Protein AF-A0AAV0VI83-F1 (afdb_monomer_lite)

Organism: NCBI:txid86335

pLDDT: mean 75.31, std 18.04, range [36.25, 95.94]

Sequence (160 aa):
MNVDNSSMAPAIVVTSLLSTATPDQHRAAIQHYMVRELAEANRRVSTPSRTSHYDVIKMETSTYSSDGPDRLPLNRWFREIDIAIASRLIDAPTAKVNFLLSRLVGKAKEWALGKLVVDESAFPKLEDIQRDLRLSFEPPQDESRLRADFHHARRFETDD

Radius of gyration: 34.58 Å; chains: 1; bounding box: 113×48×67 Å

Foldseek 3Di:
DDDDPDDDPPVNVVVVCVVPQDPVNVVVVVVVVVVVVVVVVVVCVVPPVPPPPPVVPVLPQAAADLDDPPHDDLVVSVVSLVVVCVVVVPDQFVSSVVSNLVRYDDPLNVVVVVQCVVPVCQRVGPVSSSVVCCVVRVDPPDVVVVVVVVVVVVVVVPPD

Secondary structure (DSSP, 8-state):
---------HHHHHHHHHHHS-HHHHHHHHHHHHHHHHHHHHHHHHS--S----------PPPB-SSSTT---HHHHHHHHHHHHHHTT--SHHHHHHHHHHTB-HHHHHHHHHHHHH-TTS-SSHHHHHHHHHHHHSPP--HHHHHHHHHHHHHTSS--

Structure (mmCIF, N/CA/C/O backbone):
data_AF-A0AAV0VI83-F1
#
_entry.id   AF-A0AAV0VI83-F1
#
loop_
_atom_site.group_PDB
_atom_site.id
_atom_site.type_symbol
_atom_site.label_atom_id
_atom_site.label_alt_id
_atom_site.label_comp_id
_atom_site.label_asym_id
_atom_site.label_entity_id
_atom_site.label_seq_id
_atom_site.pdbx_PDB_ins_code
_atom_site.Cartn_x
_atom_site.Cartn_y
_atom_site.Cartn_z
_atom_site.occupancy
_atom_site.B_iso_or_equiv
_atom_site.auth_seq_id
_atom_site.auth_comp_id
_atom_site.auth_asym_id
_atom_site.auth_atom_id
_atom_site.pdbx_PDB_model_num
ATOM 1 N N . MET A 1 1 ? -68.572 36.546 41.379 1.00 36.81 1 MET A N 1
ATOM 2 C CA . MET A 1 1 ? -67.391 37.140 42.035 1.00 36.81 1 MET A CA 1
ATOM 3 C C . MET A 1 1 ? -66.184 36.295 41.661 1.00 36.81 1 MET A C 1
ATOM 5 O O . MET A 1 1 ? -66.123 35.148 42.080 1.00 36.81 1 MET A O 1
ATOM 9 N N . ASN A 1 2 ? -65.301 36.831 40.816 1.00 36.25 2 ASN A N 1
ATOM 10 C CA . ASN A 1 2 ? -63.983 36.258 40.539 1.00 36.25 2 ASN A CA 1
ATOM 11 C C . ASN A 1 2 ? -63.105 36.426 41.779 1.00 36.25 2 ASN A C 1
ATOM 13 O O . ASN A 1 2 ? -63.052 37.528 42.324 1.00 36.25 2 ASN A O 1
ATOM 17 N N . VAL A 1 3 ? -62.396 35.372 42.175 1.00 43.97 3 VAL A N 1
ATOM 18 C CA . VAL A 1 3 ? -61.206 35.511 43.017 1.00 43.97 3 VAL A CA 1
ATOM 19 C C . VAL A 1 3 ? -60.040 34.957 42.217 1.00 43.97 3 VAL A C 1
ATOM 21 O O . VAL A 1 3 ? -60.068 33.825 41.739 1.00 43.97 3 VAL A O 1
ATOM 24 N N . ASP A 1 4 ? -59.100 35.855 41.984 1.00 38.88 4 ASP A N 1
ATOM 25 C CA . ASP A 1 4 ? -57.990 35.778 41.056 1.00 38.88 4 ASP A CA 1
ATOM 26 C C . ASP A 1 4 ? -57.000 34.683 41.475 1.00 38.88 4 ASP A C 1
ATOM 28 O O . ASP A 1 4 ? -56.442 34.711 42.572 1.00 38.88 4 ASP A O 1
ATOM 32 N N . ASN A 1 5 ? -56.790 33.703 40.598 1.00 44.78 5 ASN A N 1
ATOM 33 C CA . ASN A 1 5 ? -55.759 32.680 40.735 1.00 44.78 5 ASN A CA 1
ATOM 34 C C . ASN A 1 5 ? -54.483 33.179 40.049 1.00 44.78 5 ASN A C 1
ATOM 36 O O . ASN A 1 5 ? -54.102 32.679 38.992 1.00 44.78 5 ASN A O 1
ATOM 40 N N . SER A 1 6 ? -53.855 34.209 40.613 1.00 47.44 6 SER A N 1
ATOM 41 C CA . SER A 1 6 ? -52.570 34.716 40.133 1.00 47.44 6 SER A CA 1
ATOM 42 C C . SER A 1 6 ? -51.683 35.135 41.297 1.00 47.44 6 SER A C 1
ATOM 44 O O . SER A 1 6 ? -52.077 35.924 42.148 1.00 47.44 6 SER A O 1
ATOM 46 N N . SER A 1 7 ? -50.446 34.634 41.264 1.00 51.41 7 SER A N 1
ATOM 47 C CA . SER A 1 7 ? -49.335 34.896 42.190 1.00 51.41 7 SER A CA 1
ATOM 48 C C . SER A 1 7 ? -49.177 33.921 43.363 1.00 51.41 7 SER A C 1
ATOM 50 O O . SER A 1 7 ? -49.156 34.299 44.531 1.00 51.41 7 SER A O 1
ATOM 52 N N . MET A 1 8 ? -48.943 32.646 43.044 1.00 46.22 8 MET A N 1
ATOM 53 C CA . MET A 1 8 ? -48.135 31.784 43.911 1.00 46.22 8 MET A CA 1
ATOM 54 C C . MET A 1 8 ? -46.843 31.482 43.153 1.00 46.22 8 MET A C 1
ATOM 56 O O . MET A 1 8 ? -46.873 30.911 42.064 1.00 46.22 8 MET A O 1
ATOM 60 N N . ALA A 1 9 ? -45.712 31.968 43.672 1.00 55.47 9 ALA A N 1
ATOM 61 C CA . ALA A 1 9 ? -44.416 31.850 43.012 1.00 55.47 9 ALA A CA 1
ATOM 62 C C . ALA A 1 9 ? -44.104 30.372 42.688 1.00 55.47 9 ALA A C 1
ATOM 64 O O . ALA A 1 9 ? -44.390 29.505 43.518 1.00 55.47 9 ALA A O 1
ATOM 65 N N . PRO A 1 10 ? -43.482 30.053 41.536 1.00 55.72 10 PRO A N 1
ATOM 66 C CA . PRO A 1 10 ? -43.195 28.672 41.127 1.00 55.72 10 PRO A CA 1
ATOM 67 C C . PRO A 1 10 ? -42.398 27.886 42.180 1.00 55.72 10 PRO A C 1
ATOM 69 O O . PRO A 1 10 ? -42.590 26.682 42.334 1.00 55.72 10 PRO A O 1
ATOM 72 N N . ALA A 1 11 ? -41.581 28.575 42.983 1.00 56.25 11 ALA A N 1
ATOM 73 C CA . ALA A 1 11 ? -40.881 27.990 44.122 1.00 56.25 11 ALA A CA 1
ATOM 74 C C . ALA A 1 11 ? -41.828 27.418 45.198 1.00 56.25 11 ALA A C 1
ATOM 76 O O . ALA A 1 11 ? -41.526 26.376 45.767 1.00 56.25 11 ALA A O 1
ATOM 77 N N . ILE A 1 12 ? -42.981 28.051 45.448 1.00 56.12 12 ILE A N 1
ATOM 78 C CA . ILE A 1 12 ? -43.967 27.621 46.456 1.00 56.12 12 ILE A CA 1
ATOM 79 C C . ILE A 1 12 ? -44.749 26.388 45.976 1.00 56.12 12 ILE A C 1
ATOM 81 O O . ILE A 1 12 ? -45.097 25.512 46.769 1.00 56.12 12 ILE A O 1
ATOM 85 N N . VAL A 1 13 ? -44.986 26.280 44.665 1.00 59.28 13 VAL A N 1
ATOM 86 C CA . VAL A 1 13 ? -45.628 25.105 44.054 1.00 59.28 13 VAL A CA 1
ATOM 87 C C . VAL A 1 13 ? -44.698 23.890 44.128 1.00 59.28 13 VAL A C 1
ATOM 89 O O . VAL A 1 13 ? -45.129 22.810 44.528 1.00 59.28 13 VAL A O 1
ATOM 92 N N . VAL A 1 14 ? -43.408 24.075 43.825 1.00 58.66 14 VAL A N 1
ATOM 93 C CA . VAL A 1 14 ? -42.395 23.008 43.897 1.00 58.66 14 VAL A CA 1
ATOM 94 C C . VAL A 1 14 ? -42.193 22.521 45.335 1.00 58.66 14 VAL A C 1
ATOM 96 O O . VAL A 1 14 ? -42.155 21.315 45.567 1.00 58.66 14 VAL A O 1
ATOM 99 N N . THR A 1 15 ? -42.128 23.420 46.322 1.00 56.59 15 THR A N 1
ATOM 100 C CA . THR A 1 15 ? -41.971 23.025 47.735 1.00 56.59 15 THR A CA 1
ATOM 101 C C . THR A 1 15 ? -43.225 22.375 48.321 1.00 56.59 15 THR A C 1
ATOM 103 O O . THR A 1 15 ? -43.103 21.444 49.120 1.00 56.59 15 THR A O 1
ATOM 106 N N . SER A 1 16 ? -44.423 22.784 47.885 1.00 57.50 16 SER A N 1
ATOM 107 C CA . SER A 1 16 ? -45.686 22.132 48.267 1.00 57.50 16 SER A CA 1
ATOM 108 C C . SER A 1 16 ? -45.801 20.726 47.672 1.00 57.50 16 SER A C 1
ATOM 110 O O . SER A 1 16 ? -46.198 19.795 48.369 1.00 57.50 16 SER A O 1
ATOM 112 N N . LEU A 1 17 ? -45.391 20.533 46.413 1.00 61.09 17 LEU A N 1
ATOM 113 C CA . LEU A 1 17 ? -45.345 19.215 45.766 1.00 61.09 17 LEU A CA 1
ATOM 114 C C . LEU A 1 17 ? -44.328 18.277 46.432 1.00 61.09 17 LEU A C 1
ATOM 116 O O . LEU A 1 17 ? -44.620 17.103 46.634 1.00 61.09 17 LEU A O 1
ATOM 120 N N . LEU A 1 18 ? -43.161 18.792 46.832 1.00 63.31 18 LEU A N 1
ATOM 121 C CA . LEU A 1 18 ? -42.157 18.009 47.560 1.00 63.31 18 LEU A CA 1
ATOM 122 C C . LEU A 1 18 ? -42.595 17.660 48.992 1.00 63.31 18 LEU A C 1
ATOM 124 O O . LEU A 1 18 ? -42.256 16.581 49.466 1.00 63.31 18 LEU A O 1
ATOM 128 N N . SER A 1 19 ? -43.364 18.529 49.662 1.00 62.72 19 SER A N 1
ATOM 129 C CA . SER A 1 19 ? -43.883 18.270 51.021 1.00 62.72 19 SER A CA 1
ATOM 130 C C . SER A 1 19 ? -45.112 17.359 51.053 1.00 62.72 19 SER A C 1
ATOM 132 O O . SER A 1 19 ? -45.369 16.719 52.068 1.00 62.72 19 SER A O 1
ATOM 134 N N . THR A 1 20 ? -45.893 17.311 49.971 1.00 66.00 20 THR A N 1
ATOM 135 C CA . THR A 1 20 ? -47.104 16.474 49.866 1.00 66.00 20 THR A CA 1
ATOM 136 C C . THR A 1 20 ? -46.834 15.107 49.246 1.00 66.00 20 THR A C 1
ATOM 138 O O . THR A 1 20 ? -47.666 14.207 49.367 1.00 66.00 20 THR A O 1
ATOM 141 N N . ALA A 1 21 ? -45.673 14.927 48.613 1.00 67.75 21 ALA A N 1
ATOM 142 C CA . ALA A 1 21 ? -45.243 13.637 48.111 1.00 67.75 21 ALA A CA 1
ATOM 143 C C . ALA A 1 21 ? -44.993 12.677 49.281 1.00 67.75 21 ALA A C 1
ATOM 145 O O . ALA A 1 21 ? -44.118 12.882 50.122 1.00 67.75 21 ALA A O 1
ATOM 146 N N . THR A 1 22 ? -45.760 11.594 49.319 1.00 77.25 22 THR A N 1
ATOM 147 C CA . THR A 1 22 ? -45.539 10.509 50.277 1.00 77.25 22 THR A CA 1
ATOM 148 C C . THR A 1 22 ? -44.151 9.886 50.063 1.00 77.25 22 THR A C 1
ATOM 150 O O . THR A 1 22 ? -43.641 9.878 48.935 1.00 77.25 22 THR A O 1
ATOM 153 N N . PRO A 1 23 ? -43.521 9.310 51.104 1.00 77.69 23 PRO A N 1
ATOM 154 C CA . PRO A 1 23 ? -42.222 8.646 50.971 1.00 77.69 23 PRO A CA 1
ATOM 155 C C . PRO A 1 23 ? -42.176 7.601 49.845 1.00 77.69 23 PRO A C 1
ATOM 157 O O . PRO A 1 23 ? -41.137 7.412 49.213 1.00 77.69 23 PRO A O 1
ATOM 160 N N . ASP A 1 24 ? -43.309 6.961 49.553 1.00 77.81 24 ASP A N 1
ATOM 161 C CA . ASP A 1 24 ? -43.437 5.978 48.477 1.00 77.81 24 ASP A CA 1
ATOM 162 C C . ASP A 1 24 ? -43.460 6.615 47.086 1.00 77.81 24 ASP A C 1
ATOM 164 O O . ASP A 1 24 ? -42.845 6.083 46.165 1.00 77.81 24 ASP A O 1
ATOM 168 N N . GLN A 1 25 ? -44.063 7.797 46.929 1.00 81.94 25 GLN A N 1
ATOM 169 C CA . GLN A 1 25 ? -43.971 8.572 45.687 1.00 81.94 25 GLN A CA 1
ATOM 170 C C . GLN A 1 25 ? -42.545 9.067 45.439 1.00 81.94 25 GLN A C 1
ATOM 172 O O . GLN A 1 25 ? -42.081 9.058 44.300 1.00 81.94 25 GLN A O 1
ATOM 177 N N . HIS A 1 26 ? -41.822 9.438 46.497 1.00 80.56 26 HIS A N 1
ATOM 178 C CA . HIS A 1 26 ? -40.420 9.830 46.379 1.00 80.56 26 HIS A CA 1
ATOM 179 C C . HIS A 1 26 ? -39.543 8.644 45.953 1.00 80.56 26 HIS A C 1
ATOM 181 O O . HIS A 1 26 ? -38.750 8.749 45.017 1.00 80.56 26 HIS A O 1
ATOM 187 N N . ARG A 1 27 ? -39.748 7.475 46.578 1.00 83.19 27 ARG A N 1
ATOM 188 C CA . ARG A 1 27 ? -39.089 6.222 46.179 1.00 83.19 27 ARG A CA 1
ATOM 189 C C . ARG A 1 27 ? -39.402 5.845 44.731 1.00 83.19 27 ARG A C 1
ATOM 191 O O . ARG A 1 27 ? -38.480 5.513 43.988 1.00 83.19 27 ARG A O 1
ATOM 198 N N . ALA A 1 28 ? -40.662 5.950 44.313 1.00 87.00 28 ALA A N 1
ATOM 199 C CA . ALA A 1 28 ? -41.078 5.666 42.943 1.00 87.00 28 ALA A CA 1
ATOM 200 C C . ALA A 1 28 ? -40.434 6.627 41.929 1.00 87.00 28 ALA A C 1
ATOM 202 O O . ALA A 1 28 ? -39.968 6.189 40.879 1.00 87.00 28 ALA A O 1
ATOM 203 N N . ALA A 1 29 ? -40.339 7.920 42.252 1.00 84.69 29 ALA A N 1
ATOM 204 C CA . ALA A 1 29 ? -39.690 8.911 41.397 1.00 84.69 29 ALA A CA 1
ATOM 205 C C . ALA A 1 29 ? -38.187 8.633 41.223 1.00 84.69 29 ALA A C 1
ATOM 207 O O . ALA A 1 29 ? -37.681 8.684 40.101 1.00 84.69 29 ALA A O 1
ATOM 208 N N . ILE A 1 30 ? -37.488 8.271 42.307 1.00 84.88 30 ILE A N 1
ATOM 209 C CA . ILE A 1 30 ? -36.067 7.891 42.264 1.00 84.88 30 ILE A CA 1
ATOM 210 C C . ILE A 1 30 ? -35.872 6.636 41.410 1.00 84.88 30 ILE A C 1
ATOM 212 O O . ILE A 1 30 ? -35.006 6.611 40.538 1.00 84.88 30 ILE A O 1
ATOM 216 N N . GLN A 1 31 ? -36.690 5.602 41.618 1.00 89.81 31 GLN A N 1
ATOM 217 C CA . GLN A 1 31 ? -36.613 4.370 40.830 1.00 89.81 31 GLN A CA 1
ATOM 218 C C . GLN A 1 31 ? -36.871 4.634 39.345 1.00 89.81 31 GLN A C 1
ATOM 220 O O . GLN A 1 31 ? -36.125 4.152 38.496 1.00 89.81 31 GLN A O 1
ATOM 225 N N . HIS A 1 32 ? -37.878 5.444 39.024 1.00 90.19 32 HIS A N 1
ATOM 226 C CA . HIS A 1 32 ? -38.204 5.799 37.648 1.00 90.19 32 HIS A CA 1
ATOM 227 C C . HIS A 1 32 ? -37.082 6.605 36.975 1.00 90.19 32 HIS A C 1
ATOM 229 O O . HIS A 1 32 ? -36.770 6.372 35.806 1.00 90.19 32 HIS A O 1
ATOM 235 N N . TYR A 1 33 ? -36.435 7.513 37.713 1.00 89.00 33 TYR A N 1
ATOM 236 C CA . TYR A 1 33 ? -35.253 8.230 37.236 1.00 89.00 33 TYR A CA 1
ATOM 237 C C . TYR A 1 33 ? -34.088 7.272 36.962 1.00 89.00 33 TYR A C 1
ATOM 239 O O . TYR A 1 33 ? -33.531 7.295 35.870 1.00 89.00 33 TYR A O 1
ATOM 247 N N . MET A 1 34 ? -33.772 6.371 37.899 1.00 92.44 34 MET A N 1
ATOM 248 C CA . MET A 1 34 ? -32.690 5.397 37.716 1.00 92.44 34 MET A CA 1
ATOM 249 C C . MET A 1 34 ? -32.935 4.465 36.525 1.00 92.44 34 MET A C 1
ATOM 251 O O . MET A 1 34 ? -32.016 4.206 35.754 1.00 92.44 34 MET A O 1
ATOM 255 N N . VAL A 1 35 ? -34.166 3.979 36.343 1.00 91.81 35 VAL A N 1
ATOM 256 C CA . VAL A 1 35 ? -34.528 3.120 35.205 1.00 91.81 35 VAL A CA 1
ATOM 257 C C . VAL A 1 35 ? -34.413 3.880 33.882 1.00 91.81 35 VAL A C 1
ATOM 259 O O . VAL A 1 35 ? -33.925 3.318 32.901 1.00 91.81 35 VAL A O 1
ATOM 262 N N . ARG A 1 36 ? -34.813 5.159 33.845 1.00 89.38 36 ARG A N 1
ATOM 263 C CA . ARG A 1 36 ? -34.653 6.012 32.660 1.00 89.38 36 ARG A CA 1
ATOM 264 C C . ARG A 1 36 ? -33.180 6.257 32.341 1.00 89.38 36 ARG A C 1
ATOM 266 O O . ARG A 1 36 ? -32.784 6.010 31.209 1.00 89.38 36 ARG A O 1
ATOM 273 N N . GLU A 1 37 ? -32.380 6.674 33.318 1.00 87.38 37 GLU A N 1
ATOM 274 C CA . GLU A 1 37 ? -30.944 6.916 33.128 1.00 87.38 37 GLU A CA 1
ATOM 275 C C . GLU A 1 37 ? -30.217 5.645 32.683 1.00 87.38 37 GLU A C 1
ATOM 277 O O . GLU A 1 37 ? -29.399 5.687 31.767 1.00 87.38 37 GLU A O 1
ATOM 282 N N . LEU A 1 38 ? -30.558 4.489 33.264 1.00 89.62 38 LEU A N 1
ATOM 283 C CA . LEU A 1 38 ? -30.002 3.206 32.844 1.00 89.62 38 LEU A CA 1
ATOM 284 C C . LEU A 1 38 ? -30.400 2.867 31.402 1.00 89.62 38 LEU A C 1
ATOM 286 O O . LEU A 1 38 ? -29.553 2.440 30.621 1.00 89.62 38 LEU A O 1
ATOM 290 N N . ALA A 1 39 ? -31.663 3.078 31.020 1.00 87.12 39 ALA A N 1
ATOM 291 C CA . ALA A 1 39 ? -32.130 2.851 29.654 1.00 87.12 39 ALA A CA 1
ATOM 292 C C . ALA A 1 39 ? -31.473 3.810 28.645 1.00 87.12 39 ALA A C 1
ATOM 294 O O . ALA A 1 39 ? -31.143 3.403 27.530 1.00 87.12 39 ALA A O 1
ATOM 295 N N . GLU A 1 40 ? -31.244 5.06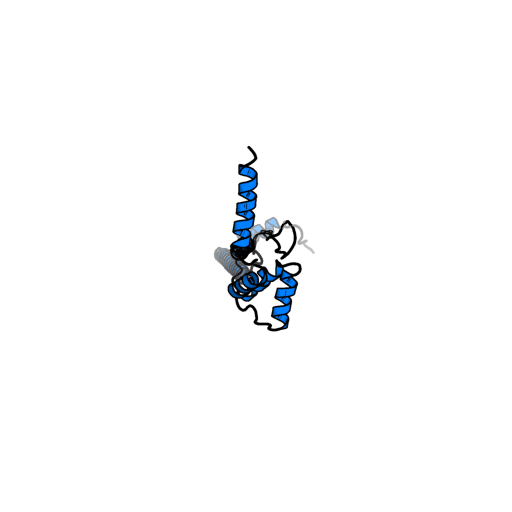6 29.027 1.00 83.88 40 GLU A N 1
ATOM 296 C CA . GLU A 1 40 ? -30.534 6.053 28.214 1.00 83.88 40 GLU A CA 1
ATOM 297 C C . GLU A 1 40 ? -29.047 5.724 28.080 1.00 83.88 40 GLU A C 1
ATOM 299 O O . GLU A 1 40 ? -28.514 5.769 26.971 1.00 83.88 40 GLU A O 1
ATOM 304 N N . ALA A 1 41 ? -28.387 5.317 29.164 1.00 78.94 41 ALA A N 1
ATOM 305 C CA . ALA A 1 41 ? -27.012 4.834 29.133 1.00 78.94 41 ALA A CA 1
ATOM 306 C C . ALA A 1 41 ? -26.887 3.598 28.232 1.00 78.94 41 ALA A C 1
ATOM 308 O O . ALA A 1 41 ? -26.036 3.563 27.347 1.00 78.94 41 ALA A O 1
ATOM 309 N N . ASN A 1 42 ? -27.792 2.626 28.371 1.00 78.50 42 ASN A N 1
ATOM 310 C CA . ASN A 1 42 ? -27.784 1.416 27.552 1.00 78.50 42 ASN A CA 1
ATOM 311 C C . ASN A 1 42 ? -28.073 1.720 26.070 1.00 78.50 42 ASN A C 1
ATOM 313 O O . ASN A 1 42 ? -27.503 1.088 25.180 1.00 78.50 42 ASN A O 1
ATOM 317 N N . ARG A 1 43 ? -28.894 2.742 25.781 1.00 78.19 43 ARG A N 1
ATOM 318 C CA . ARG A 1 43 ? -29.053 3.282 24.422 1.00 78.19 43 ARG A CA 1
ATOM 319 C C . ARG A 1 43 ? -27.778 3.934 23.907 1.00 78.19 43 ARG A C 1
ATOM 321 O O . ARG A 1 43 ? -27.448 3.671 22.764 1.00 78.19 43 ARG A O 1
ATOM 328 N N . ARG A 1 44 ? -27.048 4.717 24.709 1.00 70.00 44 ARG A N 1
ATOM 329 C CA . ARG A 1 44 ? -25.757 5.324 24.313 1.00 70.00 44 ARG A CA 1
ATOM 330 C C . ARG A 1 44 ? -24.656 4.287 24.074 1.00 70.00 44 ARG A C 1
ATOM 332 O O . ARG A 1 44 ? -23.778 4.526 23.248 1.00 70.00 44 ARG A O 1
ATOM 339 N N . VAL A 1 45 ? -24.727 3.156 24.778 1.00 67.00 45 VAL A N 1
ATOM 340 C CA . VAL A 1 45 ? -23.876 1.971 24.576 1.00 67.00 45 VAL A CA 1
ATOM 341 C C . VAL A 1 45 ? -24.281 1.205 23.307 1.00 67.00 45 VAL A C 1
ATOM 343 O O . VAL A 1 45 ? -23.412 0.710 22.597 1.00 67.00 45 VAL A O 1
ATOM 346 N N . SER A 1 46 ? -25.583 1.121 23.002 1.00 60.09 46 SER A N 1
ATOM 347 C CA . SER A 1 46 ? -26.114 0.377 21.843 1.00 60.09 46 SER A CA 1
ATOM 348 C C . SER A 1 46 ? -26.100 1.175 20.537 1.00 60.09 46 SER A C 1
ATOM 350 O O . SER A 1 46 ? -25.956 0.609 19.456 1.00 60.09 46 SER A O 1
ATOM 352 N N . THR A 1 47 ? -26.238 2.498 20.599 1.00 43.00 47 THR A N 1
ATOM 353 C CA . THR A 1 47 ? -25.800 3.363 19.507 1.00 43.00 47 THR A CA 1
ATOM 354 C C . THR A 1 47 ? -24.285 3.270 19.469 1.00 43.00 47 THR A C 1
ATOM 356 O O . THR A 1 47 ? -23.681 3.436 20.529 1.00 43.00 47 THR A O 1
ATOM 359 N N . PRO A 1 48 ? -23.642 3.075 18.307 1.00 42.94 48 PRO A N 1
ATOM 360 C CA . PRO A 1 48 ? -22.223 3.345 18.196 1.00 42.94 48 PRO A CA 1
ATOM 361 C C . PRO A 1 48 ? -22.062 4.815 18.576 1.00 42.94 48 PRO A C 1
ATOM 363 O O . PRO A 1 48 ? -22.368 5.706 17.781 1.00 42.94 48 PRO A O 1
ATOM 366 N N . SER A 1 49 ? -21.687 5.084 19.830 1.00 47.56 49 SER A N 1
ATOM 367 C CA . SER A 1 49 ? -21.247 6.404 20.235 1.00 47.56 49 SER A CA 1
ATOM 368 C C . SER A 1 49 ? -20.123 6.706 19.272 1.00 47.56 49 SER A C 1
ATOM 370 O O . SER A 1 49 ? -19.101 6.018 19.250 1.00 47.56 49 SER A O 1
ATOM 372 N N . ARG A 1 50 ? -20.376 7.652 18.368 1.00 52.91 50 ARG A N 1
ATOM 373 C CA . ARG A 1 50 ? -19.426 8.094 17.356 1.00 52.91 50 ARG A CA 1
ATOM 374 C C . ARG A 1 50 ? -18.365 8.929 18.061 1.00 52.91 50 ARG A C 1
ATOM 376 O O . ARG A 1 50 ? -18.251 10.129 17.865 1.00 52.91 50 ARG A O 1
ATOM 383 N N . THR A 1 51 ? -17.636 8.267 18.939 1.00 52.34 51 THR A N 1
ATOM 384 C CA . THR A 1 51 ? -16.487 8.741 19.680 1.00 52.34 51 THR A CA 1
ATOM 385 C C . THR A 1 51 ? -15.401 7.700 19.486 1.00 52.34 51 THR A C 1
ATOM 387 O O . THR A 1 51 ? -14.835 7.186 20.444 1.00 52.34 51 THR A O 1
ATOM 390 N N . SER A 1 52 ? -15.073 7.394 18.229 1.00 43.66 52 SER A N 1
ATOM 391 C CA . SER A 1 52 ? -13.676 7.103 17.965 1.00 43.66 52 SER A CA 1
ATOM 392 C C . SER A 1 52 ? -12.993 8.455 17.829 1.00 43.66 52 SER A C 1
ATOM 394 O O . SER A 1 52 ? -12.772 8.977 16.739 1.00 43.66 52 SER A O 1
ATOM 396 N N . HIS A 1 53 ? -12.628 9.003 18.981 1.00 47.78 53 HIS A N 1
ATOM 397 C CA . HIS A 1 53 ? -11.401 9.769 19.102 1.00 47.78 53 HIS A CA 1
ATOM 398 C C . HIS A 1 53 ? -10.234 8.791 18.816 1.00 47.78 53 HIS A C 1
ATOM 400 O O . HIS A 1 53 ? -9.329 8.621 19.621 1.00 47.78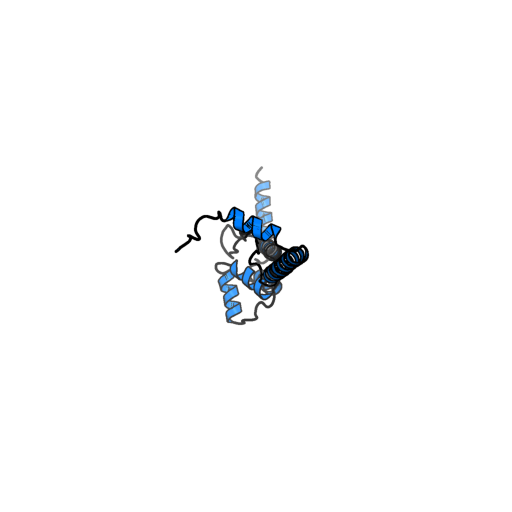 53 HIS A O 1
ATOM 406 N N . TYR A 1 54 ? -10.222 8.139 17.640 1.00 43.72 54 TYR A N 1
ATOM 407 C CA . TYR A 1 54 ? -8.978 8.063 16.901 1.00 43.72 54 TYR A CA 1
ATOM 408 C C . TYR A 1 54 ? -8.738 9.520 16.569 1.00 43.72 54 TYR A C 1
ATOM 410 O O . TYR A 1 54 ? -9.190 10.030 15.545 1.00 43.72 54 TYR A O 1
ATOM 418 N N . ASP A 1 55 ? -8.150 10.208 17.548 1.00 44.09 55 ASP A N 1
ATOM 419 C CA . ASP A 1 55 ? -7.314 11.352 17.299 1.00 44.09 55 ASP A CA 1
ATOM 420 C C . ASP A 1 55 ? -6.6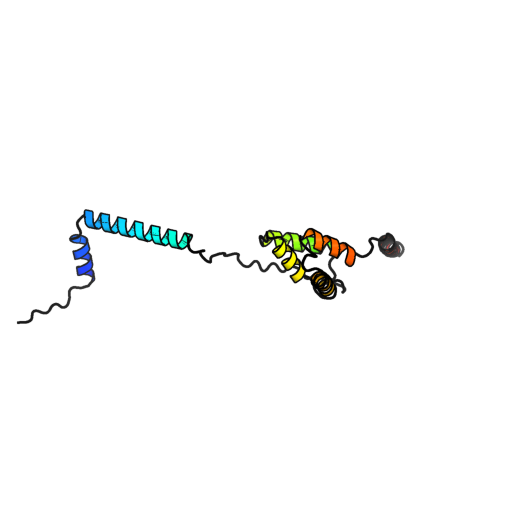00 10.994 16.009 1.00 44.09 55 ASP A C 1
ATOM 422 O O . ASP A 1 55 ? -5.956 9.940 15.934 1.00 44.09 55 ASP A O 1
ATOM 426 N N . VAL A 1 56 ? -6.960 11.701 14.939 1.00 49.81 56 VAL A N 1
ATOM 427 C CA . VAL A 1 56 ? -6.485 11.405 13.601 1.00 49.81 56 VAL A CA 1
ATOM 428 C C . VAL A 1 56 ? -5.009 11.713 13.699 1.00 49.81 56 VAL A C 1
ATOM 430 O O . VAL A 1 56 ? -4.579 12.829 13.421 1.00 49.81 56 VAL A O 1
ATOM 433 N N . ILE A 1 57 ? -4.227 10.735 14.157 1.00 49.25 57 ILE A N 1
ATOM 434 C CA . ILE A 1 57 ? -2.795 10.726 14.006 1.00 49.25 57 ILE A CA 1
ATOM 435 C C . ILE A 1 57 ? -2.673 10.656 12.500 1.00 49.25 57 ILE A C 1
ATOM 437 O O . ILE A 1 57 ? -2.769 9.591 11.879 1.00 49.25 57 ILE A O 1
ATOM 441 N N . LYS A 1 58 ? -2.583 11.844 11.899 1.00 54.88 58 LYS A N 1
ATOM 442 C CA . LYS A 1 58 ? -2.255 12.056 10.506 1.00 54.88 58 LYS A CA 1
ATOM 443 C C . LYS A 1 58 ? -0.805 11.621 10.387 1.00 54.88 58 LYS A C 1
ATOM 445 O O . LYS A 1 58 ? 0.117 12.422 10.371 1.00 54.88 58 LYS A O 1
ATOM 450 N N . MET A 1 59 ? -0.618 10.308 10.426 1.00 59.66 59 MET A N 1
ATOM 451 C CA . MET A 1 59 ? 0.653 9.660 10.221 1.00 59.66 59 MET A CA 1
ATOM 452 C C . MET A 1 59 ? 0.983 9.943 8.764 1.00 59.66 59 MET A C 1
ATOM 454 O O . MET A 1 59 ? 0.363 9.360 7.872 1.00 59.66 59 MET A O 1
ATOM 458 N N . GLU A 1 60 ? 1.869 10.901 8.523 1.00 59.28 60 GLU A N 1
ATOM 459 C CA . GLU A 1 60 ? 2.386 11.165 7.188 1.00 59.28 60 GLU A CA 1
ATOM 460 C C . GLU A 1 60 ? 3.214 9.948 6.787 1.00 59.28 60 GLU A C 1
ATOM 462 O O . GLU A 1 60 ? 4.348 9.748 7.206 1.00 59.28 60 GLU A O 1
ATOM 467 N N . THR A 1 61 ? 2.584 9.054 6.041 1.00 62.75 61 THR A N 1
ATOM 468 C CA . THR A 1 61 ? 3.254 7.914 5.430 1.00 62.75 61 THR A CA 1
ATOM 469 C C . THR A 1 61 ? 3.875 8.362 4.130 1.00 62.75 61 THR A C 1
ATOM 471 O O . THR A 1 61 ? 3.140 8.796 3.235 1.00 62.75 61 THR A O 1
ATOM 474 N N . SER A 1 62 ? 5.195 8.219 4.045 1.00 75.00 62 SER A N 1
ATOM 475 C CA . SER A 1 62 ? 5.985 8.511 2.859 1.00 75.00 62 SER A CA 1
ATOM 476 C C . SER A 1 62 ? 5.376 7.861 1.622 1.00 75.00 62 SER A C 1
ATOM 478 O O . SER A 1 62 ? 4.948 6.703 1.635 1.00 75.00 62 SER A O 1
ATOM 480 N N . THR A 1 63 ? 5.354 8.615 0.537 1.00 79.88 63 THR A N 1
ATOM 481 C CA . THR A 1 63 ? 4.948 8.120 -0.773 1.00 79.88 63 THR A CA 1
ATOM 482 C C . THR A 1 63 ? 6.148 7.459 -1.448 1.00 79.88 63 THR A C 1
ATOM 484 O O . THR A 1 63 ? 7.258 7.981 -1.366 1.00 79.88 63 THR A O 1
ATOM 487 N N . TYR A 1 64 ? 5.947 6.331 -2.129 1.00 79.00 64 TYR A N 1
ATOM 488 C CA . TYR A 1 64 ? 7.009 5.684 -2.899 1.00 79.00 64 TYR A CA 1
ATOM 489 C C . TYR A 1 64 ? 6.905 5.990 -4.388 1.00 79.00 64 TYR A C 1
ATOM 491 O O . TYR A 1 64 ? 5.897 5.665 -5.022 1.00 79.00 64 TYR A O 1
ATOM 499 N N . SER A 1 65 ? 7.987 6.549 -4.936 1.00 76.62 65 SER A N 1
ATOM 500 C CA . SER A 1 65 ? 8.230 6.643 -6.376 1.00 76.62 65 SER A CA 1
ATOM 501 C C . SER A 1 65 ? 9.355 5.696 -6.785 1.00 76.62 65 SER A C 1
ATOM 503 O O . SER A 1 65 ? 10.318 5.477 -6.049 1.00 76.62 65 SER A O 1
ATOM 505 N N . SER A 1 66 ? 9.250 5.133 -7.984 1.00 69.94 66 SER A N 1
ATOM 506 C CA . SER A 1 66 ? 10.283 4.265 -8.566 1.00 69.94 66 SER A CA 1
ATOM 507 C C . SER A 1 66 ? 11.514 5.025 -9.077 1.00 69.94 66 SER A C 1
ATOM 509 O O . SER A 1 66 ? 12.526 4.409 -9.403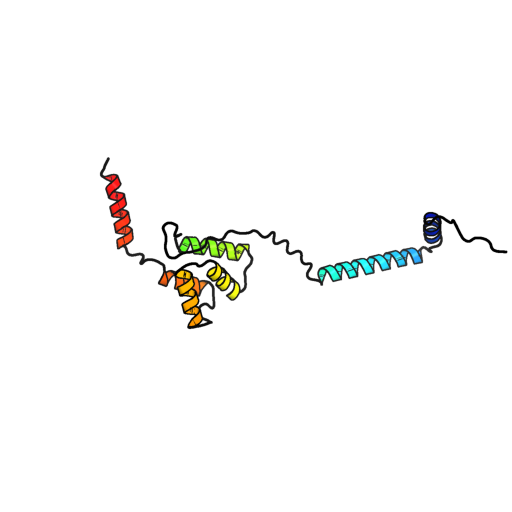 1.00 69.94 66 SER A O 1
ATOM 511 N N . ASP A 1 67 ? 11.416 6.345 -9.182 1.00 69.31 67 ASP A N 1
ATOM 512 C CA . ASP A 1 67 ? 12.348 7.263 -9.827 1.00 69.31 67 ASP A CA 1
ATOM 513 C C . ASP A 1 67 ? 12.550 8.539 -8.993 1.00 69.31 67 ASP A C 1
ATOM 515 O O . ASP A 1 67 ? 11.739 8.876 -8.133 1.00 69.31 67 ASP A O 1
ATOM 519 N N . GLY A 1 68 ? 13.660 9.234 -9.248 1.00 66.19 68 GLY A N 1
ATOM 520 C CA . GLY A 1 68 ? 14.023 10.482 -8.576 1.00 66.19 68 GLY A CA 1
ATOM 521 C C . GLY A 1 68 ? 15.145 10.338 -7.533 1.00 66.19 68 GLY A C 1
ATOM 522 O O . GLY A 1 68 ? 15.431 9.231 -7.069 1.00 66.19 68 GLY A O 1
ATOM 523 N N . PRO A 1 69 ? 15.806 11.456 -7.181 1.00 58.97 69 PRO A N 1
ATOM 524 C CA . PRO A 1 69 ? 16.926 11.478 -6.235 1.00 58.97 69 PRO A CA 1
ATOM 525 C C . PRO A 1 69 ? 16.507 11.140 -4.795 1.00 58.97 69 PRO A C 1
ATOM 527 O O . PRO A 1 69 ? 17.300 10.571 -4.053 1.00 58.97 69 PRO A O 1
ATOM 530 N N . ASP A 1 70 ? 15.247 11.394 -4.430 1.00 65.44 70 ASP A N 1
ATOM 531 C CA . ASP A 1 70 ? 14.703 11.151 -3.083 1.00 65.44 70 ASP A CA 1
ATOM 532 C C . ASP A 1 70 ? 14.115 9.740 -2.908 1.00 65.44 70 ASP A C 1
ATOM 534 O O . ASP A 1 70 ? 13.347 9.468 -1.980 1.00 65.44 70 ASP A O 1
ATOM 538 N N . ARG A 1 71 ? 14.435 8.815 -3.822 1.00 71.19 71 ARG A N 1
ATOM 539 C CA . ARG A 1 71 ? 13.911 7.450 -3.785 1.00 71.19 71 ARG A CA 1
ATOM 540 C C . ARG A 1 71 ? 14.384 6.729 -2.521 1.00 71.19 71 ARG A C 1
ATOM 542 O O . ARG A 1 71 ? 15.535 6.306 -2.417 1.00 71.19 71 ARG A O 1
ATOM 549 N N . LEU A 1 72 ? 13.458 6.508 -1.588 1.00 74.44 72 LEU A N 1
ATOM 550 C CA . LEU A 1 72 ? 13.712 5.694 -0.403 1.00 74.44 72 LEU A CA 1
ATOM 551 C C . LEU A 1 72 ? 14.045 4.242 -0.797 1.00 74.44 72 LEU A C 1
ATOM 553 O O . LEU A 1 72 ? 13.404 3.684 -1.696 1.00 74.44 72 LEU A O 1
ATOM 557 N N . PRO A 1 73 ? 14.994 3.584 -0.101 1.00 82.00 73 PRO A N 1
ATOM 558 C CA . PRO A 1 73 ? 15.205 2.151 -0.249 1.00 82.00 73 PRO A CA 1
ATOM 559 C C . PRO A 1 73 ? 13.890 1.397 -0.037 1.00 82.00 73 PRO A C 1
ATOM 561 O O . PRO A 1 73 ? 13.224 1.579 0.983 1.00 82.00 73 PRO A O 1
ATOM 564 N N . LEU A 1 74 ? 13.523 0.534 -0.987 1.0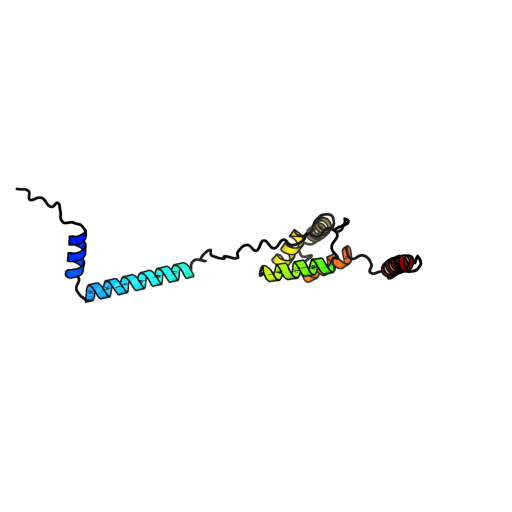0 84.94 74 LEU A N 1
ATOM 565 C CA . LEU A 1 74 ? 12.209 -0.118 -1.013 1.00 84.94 74 LEU A CA 1
ATOM 566 C C . LEU A 1 74 ? 11.922 -0.901 0.284 1.00 84.94 74 LEU A C 1
ATOM 568 O O . LEU A 1 74 ? 10.827 -0.821 0.833 1.00 84.94 74 LEU A O 1
ATOM 572 N N . ASN A 1 75 ? 12.937 -1.573 0.837 1.00 86.31 75 ASN A N 1
ATOM 573 C CA . ASN A 1 75 ? 12.820 -2.294 2.107 1.00 86.31 75 ASN A CA 1
ATOM 574 C C . ASN A 1 75 ? 12.588 -1.367 3.312 1.00 86.31 75 ASN A C 1
ATOM 576 O O . ASN A 1 75 ? 11.822 -1.725 4.205 1.00 86.31 75 ASN A O 1
ATOM 580 N N . ARG A 1 76 ? 13.192 -0.168 3.333 1.00 85.94 76 ARG A N 1
ATOM 581 C CA . ARG A 1 76 ? 12.908 0.840 4.367 1.00 85.94 76 ARG A CA 1
ATOM 582 C C . ARG A 1 76 ? 11.464 1.324 4.246 1.00 85.94 76 ARG A C 1
ATOM 584 O O . ARG A 1 76 ? 10.756 1.375 5.245 1.00 85.94 76 ARG A O 1
ATOM 591 N N . TRP A 1 77 ? 11.023 1.628 3.028 1.00 90.06 77 TRP A N 1
ATOM 592 C CA . TRP A 1 77 ? 9.662 2.099 2.786 1.00 90.06 77 TRP A CA 1
ATOM 593 C C . TRP A 1 77 ? 8.601 1.061 3.182 1.00 90.06 77 TRP A C 1
ATOM 595 O O . TRP A 1 77 ? 7.619 1.412 3.831 1.00 90.06 77 TRP A O 1
ATOM 605 N N . PHE A 1 78 ? 8.820 -0.229 2.903 1.00 91.25 78 PHE A N 1
ATOM 606 C CA . PHE A 1 78 ? 7.912 -1.278 3.379 1.00 91.25 78 PHE A CA 1
ATOM 607 C C . PHE A 1 78 ? 7.772 -1.301 4.899 1.00 91.25 78 PHE A C 1
ATOM 609 O O . PHE A 1 78 ? 6.662 -1.472 5.391 1.00 91.25 78 PHE A O 1
ATOM 616 N N . ARG A 1 79 ? 8.854 -1.062 5.652 1.00 90.88 79 ARG A N 1
ATOM 617 C CA . ARG A 1 79 ? 8.762 -0.965 7.115 1.00 90.88 79 ARG A CA 1
ATOM 618 C C . ARG A 1 79 ? 7.928 0.223 7.572 1.00 90.88 79 ARG A C 1
ATOM 620 O O . ARG A 1 79 ? 7.145 0.073 8.502 1.00 90.88 79 ARG A O 1
ATOM 627 N N . GLU A 1 80 ? 8.039 1.370 6.906 1.00 91.06 80 GLU A N 1
ATOM 628 C CA . GLU A 1 80 ? 7.179 2.526 7.195 1.00 91.06 80 GLU A CA 1
ATOM 629 C C . GLU A 1 80 ? 5.693 2.199 6.937 1.00 91.06 80 GLU A C 1
ATOM 631 O O . GLU A 1 80 ? 4.831 2.579 7.733 1.00 91.06 80 GLU A O 1
ATOM 636 N N . ILE A 1 81 ? 5.388 1.427 5.886 1.00 92.25 81 ILE A N 1
ATOM 637 C CA . ILE A 1 81 ? 4.027 0.942 5.605 1.00 92.25 81 ILE A CA 1
ATOM 638 C C . ILE A 1 81 ? 3.540 -0.048 6.668 1.00 92.25 81 ILE A C 1
ATOM 640 O O . ILE A 1 81 ? 2.425 0.118 7.163 1.00 92.25 81 ILE A O 1
ATOM 644 N N . ASP A 1 82 ? 4.355 -1.037 7.047 1.00 93.06 82 ASP A N 1
ATOM 645 C CA . ASP A 1 82 ? 4.008 -2.026 8.077 1.00 93.06 82 ASP A CA 1
ATOM 646 C C . ASP A 1 82 ? 3.671 -1.329 9.409 1.00 93.06 82 ASP A C 1
ATOM 648 O O . ASP A 1 82 ? 2.649 -1.624 10.033 1.00 93.06 82 ASP A O 1
ATOM 652 N N . ILE A 1 83 ? 4.496 -0.352 9.810 1.00 91.81 83 ILE A N 1
ATOM 653 C CA . ILE A 1 83 ? 4.277 0.457 11.016 1.00 91.81 83 ILE A CA 1
ATOM 654 C C . ILE A 1 83 ? 2.964 1.231 10.898 1.00 91.81 83 ILE A C 1
ATOM 656 O O . ILE A 1 83 ? 2.151 1.200 11.816 1.00 91.81 83 ILE A O 1
ATOM 660 N N . ALA A 1 84 ? 2.709 1.889 9.768 1.00 91.44 84 ALA A N 1
ATOM 661 C CA . ALA A 1 84 ? 1.485 2.661 9.586 1.00 91.44 84 ALA A CA 1
ATOM 662 C C . ALA A 1 84 ? 0.213 1.802 9.577 1.00 91.44 84 ALA A C 1
ATOM 664 O O . ALA A 1 84 ? -0.810 2.231 10.112 1.00 91.44 84 ALA A O 1
ATOM 665 N N . ILE A 1 85 ? 0.269 0.600 8.997 1.00 93.25 85 ILE A N 1
ATOM 666 C CA . ILE A 1 85 ? -0.825 -0.379 9.035 1.00 93.25 85 ILE A CA 1
ATOM 667 C C . ILE A 1 85 ? -1.118 -0.781 10.480 1.00 93.25 85 ILE A C 1
ATOM 669 O O . ILE A 1 85 ? -2.279 -0.741 10.893 1.00 93.25 85 ILE A O 1
ATOM 673 N N . ALA A 1 86 ? -0.075 -1.107 11.251 1.00 92.94 86 ALA A N 1
ATOM 674 C CA . ALA A 1 86 ? -0.205 -1.477 12.656 1.00 92.94 86 ALA A CA 1
ATOM 675 C C . ALA A 1 86 ? -0.751 -0.317 13.505 1.00 92.94 86 ALA A C 1
ATOM 677 O O . ALA A 1 86 ? -1.703 -0.500 14.258 1.00 92.94 86 ALA A O 1
ATOM 678 N N . SER A 1 87 ? -0.217 0.897 13.341 1.00 90.06 87 SER A N 1
ATOM 679 C CA . SER A 1 87 ? -0.661 2.081 14.089 1.00 90.06 87 SER A CA 1
ATOM 680 C C . SER A 1 87 ? -2.105 2.482 13.789 1.00 90.06 87 SER A C 1
ATOM 682 O O . SER A 1 87 ? -2.771 3.049 14.649 1.00 90.06 87 SER A O 1
ATOM 684 N N . ARG A 1 88 ? -2.597 2.206 12.577 1.00 89.75 88 ARG A N 1
ATOM 685 C CA . ARG A 1 88 ? -3.976 2.507 12.166 1.00 89.75 88 ARG A CA 1
ATOM 686 C C . ARG A 1 88 ? -4.945 1.349 12.392 1.00 89.75 88 ARG A C 1
ATOM 688 O O . ARG A 1 88 ? -6.108 1.486 12.025 1.00 89.75 88 ARG A O 1
ATOM 695 N N . LEU A 1 89 ? -4.478 0.236 12.969 1.00 92.19 89 LEU A N 1
ATOM 696 C CA . LEU A 1 89 ? -5.277 -0.966 13.234 1.00 92.19 89 LEU A CA 1
ATOM 697 C C . LEU A 1 89 ? -6.014 -1.467 11.979 1.00 92.19 89 LEU A C 1
ATOM 699 O O . LEU A 1 89 ? -7.183 -1.848 12.015 1.00 92.19 89 LEU A O 1
ATOM 703 N N . ILE A 1 90 ? -5.337 -1.416 10.829 1.00 92.69 90 ILE A N 1
ATOM 704 C CA . ILE A 1 90 ? -5.903 -1.910 9.574 1.00 92.69 90 ILE A CA 1
ATOM 705 C C . ILE A 1 90 ? -5.728 -3.426 9.559 1.00 92.69 90 ILE A C 1
ATOM 707 O O . ILE A 1 90 ? -4.633 -3.906 9.279 1.00 92.69 90 ILE A O 1
ATOM 711 N N . ASP A 1 91 ? -6.797 -4.179 9.818 1.00 92.38 91 ASP A N 1
ATOM 712 C CA . ASP A 1 91 ? -6.725 -5.645 9.911 1.00 92.38 91 ASP A CA 1
ATOM 713 C C . ASP A 1 91 ? -7.072 -6.369 8.609 1.00 92.38 91 ASP A C 1
ATOM 715 O O . ASP A 1 91 ? -6.399 -7.338 8.239 1.00 92.38 91 ASP A O 1
ATOM 719 N N . ALA A 1 92 ? -8.087 -5.881 7.888 1.00 93.94 92 ALA A N 1
ATOM 720 C CA . ALA A 1 92 ? -8.596 -6.535 6.688 1.00 93.94 92 ALA A CA 1
ATOM 721 C C . ALA A 1 92 ? -7.512 -6.622 5.589 1.00 93.94 92 ALA A C 1
ATOM 723 O O . ALA A 1 92 ? -6.942 -5.587 5.227 1.00 93.94 92 ALA A O 1
ATOM 724 N N . PRO A 1 93 ? -7.242 -7.812 5.008 1.00 93.94 93 PRO A N 1
ATOM 725 C CA . PRO A 1 93 ? -6.209 -7.983 3.980 1.00 93.94 93 PRO A CA 1
ATOM 726 C C . PRO A 1 93 ? -6.363 -7.023 2.796 1.00 93.94 93 PRO A C 1
ATOM 728 O O . PRO A 1 93 ? -5.401 -6.371 2.393 1.00 93.94 93 PRO A O 1
ATOM 731 N N . THR A 1 94 ? -7.591 -6.852 2.308 1.00 92.38 94 THR A N 1
ATOM 732 C CA . THR A 1 94 ? -7.919 -5.929 1.214 1.00 92.38 94 THR A CA 1
ATOM 733 C C . THR A 1 94 ? -7.661 -4.469 1.590 1.00 92.38 94 THR A C 1
ATOM 735 O O . THR A 1 94 ? -7.148 -3.702 0.779 1.00 92.38 94 THR A O 1
ATOM 738 N N . ALA A 1 95 ? -7.939 -4.074 2.836 1.00 93.50 95 ALA A N 1
ATOM 739 C CA . ALA A 1 95 ? -7.661 -2.724 3.319 1.00 93.50 95 ALA A CA 1
ATOM 740 C C . ALA A 1 95 ? -6.152 -2.454 3.430 1.00 93.50 95 ALA A C 1
ATOM 742 O O . ALA A 1 95 ? -5.709 -1.361 3.083 1.00 93.50 95 ALA A O 1
ATOM 743 N N . LYS A 1 96 ? -5.352 -3.449 3.839 1.00 95.69 96 LYS A N 1
ATOM 744 C CA . LYS A 1 96 ? -3.879 -3.357 3.859 1.00 95.69 96 LYS A CA 1
ATOM 745 C C . LYS A 1 96 ? -3.313 -3.142 2.454 1.00 95.69 96 LYS A C 1
ATOM 747 O O . LYS A 1 96 ? -2.472 -2.265 2.258 1.00 95.69 96 LYS A O 1
ATOM 752 N N . VAL A 1 97 ? -3.808 -3.901 1.475 1.00 95.50 97 VAL A N 1
ATOM 753 C CA . VAL A 1 97 ? -3.406 -3.783 0.063 1.00 95.50 97 VAL A CA 1
ATOM 754 C C . VAL A 1 97 ? -3.802 -2.419 -0.506 1.00 95.50 97 VAL A C 1
ATOM 756 O O . VAL A 1 97 ? -2.947 -1.698 -1.018 1.00 95.50 97 VAL A O 1
ATOM 759 N N . ASN A 1 98 ? -5.062 -2.009 -0.341 1.00 94.69 98 ASN A N 1
ATOM 760 C CA . ASN A 1 98 ? -5.544 -0.701 -0.794 1.00 94.69 98 ASN A CA 1
ATOM 761 C C . ASN A 1 98 ? -4.782 0.453 -0.140 1.00 94.69 98 ASN A C 1
ATOM 763 O O . ASN A 1 98 ? -4.480 1.460 -0.786 1.00 94.69 98 ASN A O 1
ATOM 767 N N . PHE A 1 99 ? -4.430 0.297 1.137 1.00 94.38 99 PHE A N 1
ATOM 768 C CA . PHE A 1 99 ? -3.618 1.271 1.835 1.00 94.38 99 PHE A CA 1
ATOM 769 C C . PHE A 1 99 ? -2.233 1.414 1.195 1.00 94.38 99 PHE A C 1
ATOM 771 O O . PHE A 1 99 ? -1.859 2.536 0.850 1.00 94.38 99 PHE A O 1
ATOM 778 N N . LEU A 1 100 ? -1.512 0.313 0.958 1.00 94.75 100 LEU A N 1
ATOM 779 C CA . LEU A 1 100 ? -0.212 0.339 0.280 1.00 94.75 100 LEU A CA 1
ATOM 780 C C . LEU A 1 100 ? -0.320 0.961 -1.121 1.00 94.75 100 LEU A C 1
ATOM 782 O O . LEU A 1 100 ? 0.454 1.860 -1.449 1.00 94.75 100 LEU A O 1
ATOM 786 N N . LEU A 1 101 ? -1.314 0.556 -1.920 1.00 94.25 101 LEU A N 1
ATOM 787 C CA . LEU A 1 101 ? -1.561 1.106 -3.261 1.00 94.25 101 LEU A CA 1
ATOM 788 C C . LEU A 1 101 ? -1.772 2.625 -3.239 1.00 94.25 101 LEU A C 1
ATOM 790 O O . LEU A 1 101 ? -1.288 3.337 -4.120 1.00 94.25 101 LEU A O 1
ATOM 794 N N . SER A 1 102 ? -2.449 3.144 -2.209 1.00 93.62 102 SER A N 1
ATOM 795 C CA . SER A 1 102 ? -2.677 4.585 -2.047 1.00 93.62 102 SER A CA 1
ATOM 796 C C . SER A 1 102 ? -1.389 5.393 -1.852 1.00 93.62 102 SER A C 1
ATOM 798 O O . SER A 1 102 ? -1.410 6.611 -2.017 1.00 93.62 102 SER A O 1
ATOM 800 N N . ARG A 1 103 ? -0.292 4.731 -1.463 1.00 93.44 103 ARG A N 1
ATOM 801 C CA . ARG A 1 103 ? 1.017 5.335 -1.185 1.00 93.44 103 ARG A CA 1
ATOM 802 C C . ARG A 1 103 ? 2.006 5.189 -2.342 1.00 93.44 103 ARG A C 1
ATOM 804 O O . ARG A 1 103 ? 3.109 5.720 -2.255 1.00 93.44 103 ARG A O 1
ATOM 811 N N . LEU A 1 104 ? 1.634 4.487 -3.411 1.00 91.88 104 LEU A N 1
ATOM 812 C CA . LEU A 1 104 ? 2.423 4.421 -4.639 1.00 91.88 104 LEU A CA 1
ATOM 813 C C . LEU A 1 104 ? 2.148 5.649 -5.511 1.00 91.88 104 LEU A C 1
ATOM 815 O O . LEU A 1 104 ? 1.003 6.100 -5.615 1.00 91.88 104 LEU A O 1
ATOM 819 N N . VAL A 1 105 ? 3.180 6.146 -6.192 1.00 89.81 105 VAL A N 1
ATOM 820 C CA . VAL A 1 105 ? 3.066 7.167 -7.247 1.00 89.81 105 VAL A CA 1
ATOM 821 C C . VAL A 1 105 ? 3.906 6.812 -8.470 1.00 89.81 105 VAL A C 1
ATOM 823 O O . VAL A 1 105 ? 4.687 5.857 -8.457 1.00 89.81 105 VAL A O 1
ATOM 826 N N . GLY A 1 106 ? 3.696 7.568 -9.550 1.00 89.12 106 GLY A N 1
ATOM 827 C CA . GLY A 1 106 ? 4.429 7.419 -10.803 1.00 89.12 106 GLY A CA 1
ATOM 828 C C . GLY A 1 106 ? 4.327 6.003 -11.367 1.00 89.12 106 GLY A C 1
ATOM 829 O O . GLY A 1 106 ? 3.286 5.347 -11.261 1.00 89.12 106 GLY A O 1
ATOM 830 N N . LYS A 1 107 ? 5.443 5.506 -11.910 1.00 88.44 107 LYS A N 1
ATOM 831 C CA . LYS A 1 107 ? 5.491 4.200 -12.585 1.00 88.44 107 LYS A CA 1
ATOM 832 C C . LYS A 1 107 ? 5.179 3.030 -11.653 1.00 88.44 107 LYS A C 1
ATOM 834 O O . LYS A 1 107 ? 4.649 2.022 -12.106 1.00 88.44 107 LYS A O 1
ATOM 839 N N . ALA A 1 108 ? 5.459 3.156 -10.353 1.00 90.31 108 ALA A N 1
ATOM 840 C CA . ALA A 1 108 ? 5.107 2.125 -9.377 1.00 90.31 108 ALA A CA 1
ATOM 841 C C . ALA A 1 108 ? 3.586 1.965 -9.244 1.00 90.31 108 ALA A C 1
ATOM 843 O O . ALA A 1 108 ? 3.082 0.842 -9.182 1.00 90.31 108 ALA A O 1
ATOM 844 N N . LYS A 1 109 ? 2.847 3.083 -9.256 1.00 93.25 109 LYS A N 1
ATOM 845 C CA . LYS A 1 109 ? 1.381 3.063 -9.221 1.00 93.25 109 LYS A CA 1
ATOM 846 C C . LYS A 1 109 ? 0.796 2.540 -10.528 1.00 93.25 109 LYS A C 1
ATOM 848 O O . LYS A 1 109 ? -0.090 1.694 -10.488 1.00 93.25 109 LYS A O 1
ATOM 853 N N . GLU A 1 110 ? 1.299 3.016 -11.665 1.00 93.31 110 GLU A N 1
ATOM 854 C CA . GLU A 1 110 ? 0.856 2.564 -12.991 1.00 93.31 110 GLU A CA 1
ATOM 855 C C . GLU A 1 110 ? 1.053 1.058 -13.169 1.00 93.31 110 GLU A C 1
ATOM 857 O O . GLU A 1 110 ? 0.132 0.362 -13.589 1.00 93.31 110 GLU A O 1
ATOM 862 N N . TRP A 1 111 ? 2.214 0.536 -12.768 1.00 94.75 111 TRP A N 1
ATOM 863 C CA . TRP A 1 111 ? 2.499 -0.896 -12.792 1.00 94.75 111 TRP A CA 1
ATOM 864 C C . TRP A 1 111 ? 1.519 -1.697 -11.923 1.00 94.75 111 TRP A C 1
ATOM 866 O O . TRP A 1 111 ? 0.965 -2.698 -12.379 1.00 94.75 111 TRP A O 1
ATOM 876 N N . ALA A 1 112 ? 1.264 -1.248 -10.689 1.00 94.56 112 ALA A N 1
ATOM 877 C CA . ALA A 1 112 ? 0.389 -1.968 -9.764 1.00 94.56 112 ALA A CA 1
ATOM 878 C C . ALA A 1 112 ? -1.068 -1.980 -10.251 1.00 94.56 112 ALA A C 1
ATOM 880 O O . ALA A 1 112 ? -1.728 -3.017 -10.206 1.00 94.56 112 ALA A O 1
ATOM 881 N N . LEU A 1 113 ? -1.557 -0.846 -10.764 1.00 94.81 113 LEU A N 1
ATOM 882 C CA . LEU A 1 113 ? -2.891 -0.757 -11.359 1.00 94.81 113 LEU A CA 1
ATOM 883 C C . LEU A 1 113 ? -2.990 -1.583 -12.645 1.00 94.81 113 LEU A C 1
ATOM 885 O O . LEU A 1 113 ? -3.994 -2.253 -12.849 1.00 94.81 113 LEU A O 1
ATOM 889 N N . GLY A 1 114 ? -1.943 -1.603 -13.473 1.00 95.69 114 GLY A N 1
ATOM 890 C CA . GLY A 1 114 ? -1.883 -2.447 -14.666 1.00 95.69 114 GLY A CA 1
ATOM 891 C C . GLY A 1 114 ? -2.039 -3.934 -14.342 1.00 95.69 114 GLY A C 1
ATOM 892 O O . GLY A 1 114 ? -2.793 -4.625 -15.022 1.00 95.69 114 GLY A O 1
ATOM 893 N N . LYS A 1 115 ? -1.408 -4.418 -13.262 1.00 94.81 115 LYS A N 1
ATOM 894 C CA . LYS A 1 115 ? -1.620 -5.794 -12.781 1.00 94.81 115 LYS A CA 1
ATOM 895 C C . LYS A 1 115 ? -3.069 -6.054 -12.362 1.00 94.81 115 LYS A C 1
ATOM 897 O O . LYS A 1 115 ? -3.620 -7.073 -12.758 1.00 94.81 115 LYS A O 1
ATOM 902 N N . LEU A 1 116 ? -3.683 -5.125 -11.627 1.00 94.31 116 LEU A N 1
ATOM 903 C CA . LEU A 1 116 ? -5.075 -5.252 -11.174 1.00 94.31 116 LEU A CA 1
ATOM 904 C C . LEU A 1 116 ? -6.103 -5.199 -12.310 1.00 94.31 116 LEU A C 1
ATOM 906 O O . LEU A 1 116 ? -7.176 -5.777 -12.191 1.00 94.31 116 LEU A O 1
ATOM 910 N N . VAL A 1 117 ? -5.786 -4.517 -13.414 1.00 95.81 117 VAL A N 1
ATOM 911 C CA . VAL A 1 117 ? -6.629 -4.519 -14.621 1.00 95.81 117 VAL A CA 1
ATOM 912 C C . VAL A 1 117 ? -6.610 -5.885 -15.310 1.00 95.81 117 VAL A C 1
ATOM 914 O O . VAL A 1 117 ? -7.622 -6.297 -15.870 1.00 95.81 117 VAL A O 1
ATOM 917 N N . VAL A 1 118 ? -5.471 -6.583 -15.286 1.00 95.94 118 VAL A N 1
ATOM 918 C CA . VAL A 1 118 ? -5.337 -7.926 -15.872 1.00 95.94 118 VAL A CA 1
ATOM 919 C C . VAL A 1 118 ? -5.974 -8.987 -14.974 1.00 95.94 118 VAL A C 1
ATOM 921 O O . VAL A 1 118 ? -6.626 -9.899 -15.476 1.00 95.94 118 VAL A O 1
ATOM 924 N N . ASP A 1 119 ? -5.789 -8.864 -13.662 1.00 94.31 119 ASP A N 1
ATOM 925 C CA . ASP A 1 119 ? -6.343 -9.764 -12.655 1.00 94.31 119 ASP A CA 1
ATOM 926 C C . ASP A 1 119 ? -6.758 -8.964 -11.414 1.00 94.31 119 ASP A C 1
ATOM 928 O O . ASP A 1 119 ? -5.918 -8.480 -10.654 1.00 94.31 119 ASP A O 1
ATOM 932 N N . GLU A 1 120 ? -8.068 -8.861 -11.181 1.00 91.38 120 GLU A N 1
ATOM 933 C CA . GLU A 1 120 ? -8.634 -8.166 -10.017 1.00 91.38 120 GLU A CA 1
ATOM 934 C C . GLU A 1 120 ? -8.146 -8.772 -8.688 1.00 91.38 120 GLU A C 1
ATOM 936 O O . GLU A 1 120 ? -8.044 -8.082 -7.673 1.00 91.38 120 GLU A O 1
ATOM 941 N N . SER A 1 121 ? -7.785 -10.057 -8.699 1.00 91.69 121 SER A N 1
ATOM 942 C CA . SER A 1 121 ? -7.288 -10.799 -7.544 1.00 91.69 121 SER A CA 1
ATOM 943 C C . SER A 1 121 ? -5.760 -10.870 -7.451 1.00 91.69 121 SER A C 1
ATOM 945 O O . SER A 1 121 ? -5.249 -11.593 -6.596 1.00 91.69 121 SER A O 1
ATOM 947 N N . ALA A 1 122 ? -5.023 -10.079 -8.246 1.00 91.69 122 ALA A N 1
ATOM 948 C CA . ALA A 1 122 ? -3.557 -10.136 -8.335 1.00 91.69 122 ALA A CA 1
ATOM 949 C C . ALA A 1 122 ? -2.828 -9.968 -6.987 1.00 91.69 122 ALA A C 1
ATOM 951 O O . ALA A 1 122 ? -1.699 -10.435 -6.826 1.00 91.69 122 ALA A O 1
ATOM 952 N N . PHE A 1 123 ? -3.455 -9.295 -6.015 1.00 94.38 123 PHE A N 1
ATOM 953 C CA . PHE A 1 123 ? -2.885 -9.022 -4.694 1.00 94.38 123 PHE A CA 1
ATOM 954 C C . PHE A 1 123 ? -3.848 -9.440 -3.569 1.00 94.38 123 PHE A C 1
ATOM 956 O O . PHE A 1 123 ? -4.481 -8.581 -2.948 1.00 94.38 123 PHE A O 1
ATOM 963 N N . PRO A 1 124 ? -3.973 -10.745 -3.266 1.00 92.44 124 PRO A N 1
ATOM 964 C CA . PRO A 1 124 ? -4.900 -11.211 -2.238 1.00 92.44 124 PRO A CA 1
ATOM 965 C C . PRO A 1 124 ? -4.429 -10.845 -0.823 1.00 92.44 124 PRO A C 1
ATOM 967 O O . PRO A 1 124 ? -5.246 -10.702 0.092 1.00 92.44 124 PRO A O 1
ATOM 970 N N . LYS A 1 125 ? -3.117 -10.664 -0.625 1.00 93.94 125 LYS A N 1
ATOM 971 C CA . LYS A 1 125 ? -2.522 -10.257 0.649 1.00 93.94 125 LYS A CA 1
ATOM 972 C C . LYS A 1 125 ? -1.445 -9.189 0.465 1.00 93.94 125 LYS A C 1
ATOM 974 O O . LYS A 1 125 ? -0.886 -8.997 -0.613 1.00 93.94 125 LYS A O 1
ATOM 979 N N . LEU A 1 126 ? -1.109 -8.525 1.573 1.00 94.44 126 LEU A N 1
ATOM 980 C CA . LEU A 1 126 ? -0.053 -7.508 1.625 1.00 94.44 126 LEU A CA 1
ATOM 981 C C . LEU A 1 126 ? 1.320 -8.063 1.200 1.00 94.44 126 LEU A C 1
ATOM 983 O O . LEU A 1 126 ? 2.077 -7.390 0.507 1.00 94.44 126 LEU A O 1
ATOM 987 N N . GLU A 1 127 ? 1.626 -9.298 1.595 1.00 94.69 127 GLU A N 1
ATOM 988 C CA . GLU A 1 127 ? 2.882 -9.980 1.266 1.00 94.69 127 GLU A CA 1
ATOM 989 C C . GLU A 1 127 ? 3.062 -10.221 -0.242 1.00 94.69 127 GLU A C 1
ATOM 991 O O . GLU A 1 127 ? 4.181 -10.104 -0.745 1.00 94.69 127 GLU A O 1
ATOM 996 N N . ASP A 1 128 ? 1.975 -10.462 -0.981 1.00 94.94 128 ASP A N 1
ATOM 997 C CA . ASP A 1 128 ? 2.019 -10.698 -2.427 1.00 94.94 128 ASP A CA 1
ATOM 998 C C . ASP A 1 128 ? 2.407 -9.433 -3.197 1.00 94.94 128 ASP A C 1
ATOM 1000 O O . ASP A 1 128 ? 3.324 -9.460 -4.019 1.00 94.94 128 ASP A O 1
ATOM 1004 N N . ILE A 1 129 ? 1.782 -8.293 -2.881 1.00 94.06 129 ILE A N 1
ATOM 1005 C CA . ILE A 1 129 ? 2.136 -7.017 -3.517 1.00 94.06 129 ILE A CA 1
ATOM 1006 C C . ILE A 1 129 ? 3.543 -6.555 -3.119 1.00 94.06 129 ILE A C 1
ATOM 1008 O O . ILE A 1 129 ? 4.284 -6.053 -3.963 1.00 94.06 129 ILE A O 1
ATOM 1012 N N . GLN A 1 130 ? 3.959 -6.760 -1.863 1.00 93.81 130 GLN A N 1
ATOM 1013 C CA . GLN A 1 130 ? 5.323 -6.441 -1.428 1.00 93.81 130 GLN A CA 1
ATOM 1014 C C . GLN A 1 130 ? 6.364 -7.297 -2.162 1.00 93.81 130 GLN A C 1
ATOM 1016 O O . GLN A 1 130 ? 7.402 -6.776 -2.573 1.00 93.81 130 GLN A O 1
ATOM 1021 N N . ARG A 1 131 ? 6.108 -8.599 -2.346 1.00 93.12 131 ARG A N 1
ATOM 1022 C CA . ARG A 1 131 ? 6.978 -9.492 -3.127 1.00 93.12 131 ARG A CA 1
ATOM 1023 C C . ARG A 1 131 ? 7.087 -9.017 -4.571 1.00 93.12 131 ARG A C 1
ATOM 1025 O O . ARG A 1 131 ? 8.195 -8.847 -5.072 1.00 93.12 131 ARG A O 1
ATOM 1032 N N . ASP A 1 132 ? 5.962 -8.773 -5.228 1.00 93.25 132 ASP A N 1
ATOM 1033 C CA . ASP A 1 132 ? 5.957 -8.410 -6.642 1.00 93.25 132 ASP A CA 1
ATOM 1034 C C . ASP A 1 132 ? 6.583 -7.026 -6.894 1.00 93.25 132 ASP A C 1
ATOM 1036 O O . ASP A 1 132 ? 7.265 -6.829 -7.904 1.00 93.25 132 ASP A O 1
ATOM 1040 N N . LEU A 1 133 ? 6.426 -6.084 -5.955 1.00 91.50 133 LEU A N 1
ATOM 1041 C CA . LEU A 1 133 ? 7.130 -4.801 -5.980 1.00 91.50 133 LEU A CA 1
ATOM 1042 C C . LEU A 1 133 ? 8.648 -4.973 -5.850 1.00 91.50 133 LEU A C 1
ATOM 1044 O O . LEU A 1 133 ? 9.379 -4.278 -6.555 1.00 91.50 133 LEU A O 1
ATOM 1048 N N . ARG A 1 134 ? 9.142 -5.899 -5.010 1.00 89.19 134 ARG A N 1
ATOM 1049 C CA . ARG A 1 134 ? 10.583 -6.222 -4.971 1.00 89.19 134 ARG A CA 1
ATOM 1050 C C . ARG A 1 134 ? 11.055 -6.735 -6.318 1.00 89.19 134 ARG A C 1
ATOM 1052 O O . ARG A 1 134 ? 11.985 -6.181 -6.881 1.00 89.19 134 ARG A O 1
ATOM 1059 N N . LEU A 1 135 ? 10.363 -7.720 -6.879 1.00 88.94 135 LEU A N 1
ATOM 1060 C CA . LEU A 1 135 ? 10.750 -8.304 -8.164 1.00 88.94 135 LEU A CA 1
ATOM 1061 C C . LEU A 1 135 ? 10.772 -7.281 -9.310 1.00 88.94 135 LEU A C 1
ATOM 1063 O O . LEU A 1 135 ? 11.560 -7.425 -10.238 1.00 88.94 135 LEU A O 1
ATOM 1067 N N . SER A 1 136 ? 9.920 -6.256 -9.247 1.00 88.44 136 SER A N 1
ATOM 1068 C CA . SER A 1 136 ? 9.763 -5.286 -10.338 1.00 88.44 136 SER A CA 1
ATOM 1069 C C . SER A 1 136 ? 10.617 -4.029 -10.177 1.00 88.44 136 SER A C 1
ATOM 1071 O O . SER A 1 136 ? 10.983 -3.409 -11.173 1.00 88.44 136 SER A O 1
ATOM 1073 N N . PHE A 1 137 ? 10.915 -3.622 -8.939 1.00 85.31 137 PHE A N 1
ATOM 1074 C CA . PHE A 1 137 ? 11.578 -2.347 -8.653 1.00 85.31 137 PHE A CA 1
ATOM 1075 C C . PHE A 1 137 ? 12.854 -2.478 -7.830 1.00 85.31 137 PHE A C 1
ATOM 1077 O O . PHE A 1 137 ? 13.611 -1.506 -7.758 1.00 85.31 137 PHE A O 1
ATOM 1084 N N . GLU A 1 138 ? 13.126 -3.619 -7.198 1.00 79.38 138 GLU A N 1
ATOM 1085 C CA . GLU A 1 138 ? 14.434 -3.839 -6.598 1.00 79.38 138 GLU A CA 1
ATOM 1086 C C . GLU A 1 138 ? 15.452 -3.921 -7.739 1.00 79.38 138 GLU A C 1
ATOM 1088 O O . GLU A 1 138 ? 15.313 -4.752 -8.640 1.00 79.38 138 GLU A O 1
ATOM 1093 N N . PRO A 1 139 ? 16.449 -3.021 -7.773 1.00 66.62 139 PRO A N 1
ATOM 1094 C CA . PRO A 1 139 ? 17.550 -3.186 -8.701 1.00 66.62 139 PRO A CA 1
ATOM 1095 C C . PRO A 1 139 ? 18.156 -4.570 -8.463 1.00 66.62 139 PRO A C 1
ATOM 1097 O O . PRO A 1 139 ? 18.195 -4.993 -7.303 1.00 66.62 139 PRO A O 1
ATOM 1100 N N . PRO A 1 140 ? 18.678 -5.249 -9.496 1.00 56.66 140 PRO A N 1
ATOM 1101 C CA . PRO A 1 140 ? 19.508 -6.419 -9.274 1.00 56.66 140 PRO A CA 1
ATOM 1102 C C . PRO A 1 140 ? 20.531 -6.052 -8.195 1.00 56.66 140 PRO A C 1
ATOM 1104 O O . PRO A 1 140 ? 21.245 -5.052 -8.340 1.00 56.66 140 PRO A O 1
ATOM 1107 N N . GLN A 1 141 ? 20.543 -6.793 -7.084 1.00 55.75 141 GLN A N 1
ATOM 1108 C CA . GLN A 1 141 ? 21.567 -6.729 -6.032 1.00 55.75 141 GLN A CA 1
ATOM 1109 C C . GLN A 1 141 ? 22.877 -7.283 -6.612 1.00 55.75 141 GLN A C 1
ATOM 1111 O O . GLN A 1 141 ? 23.462 -8.232 -6.105 1.00 55.75 141 GLN A O 1
ATOM 1116 N N . ASP A 1 142 ? 23.262 -6.773 -7.773 1.00 51.25 142 ASP A N 1
ATOM 1117 C CA . ASP A 1 142 ? 24.348 -7.294 -8.559 1.00 51.25 142 ASP A CA 1
ATOM 1118 C C . ASP A 1 142 ? 25.620 -6.878 -7.844 1.00 51.25 142 ASP A C 1
ATOM 1120 O O . ASP A 1 142 ? 25.786 -5.704 -7.484 1.00 51.25 142 ASP A O 1
ATOM 1124 N N . GLU A 1 143 ? 26.530 -7.828 -7.641 1.00 50.78 143 GLU A N 1
ATOM 1125 C CA . GLU A 1 143 ? 27.843 -7.539 -7.072 1.00 50.78 143 GLU A CA 1
ATOM 1126 C C . GLU A 1 143 ? 28.530 -6.387 -7.818 1.00 50.78 143 GLU A C 1
ATOM 1128 O O . GLU A 1 143 ? 29.321 -5.666 -7.229 1.00 50.78 143 GLU A O 1
ATOM 1133 N N . SER A 1 144 ? 28.176 -6.150 -9.083 1.00 56.22 144 SER A N 1
ATOM 1134 C CA . SER A 1 144 ? 28.532 -4.983 -9.890 1.00 56.22 144 SER A CA 1
ATOM 1135 C C . SER A 1 144 ? 28.279 -3.635 -9.195 1.00 56.22 144 SER A C 1
ATOM 1137 O O . SER A 1 144 ? 29.133 -2.754 -9.269 1.00 56.22 144 SER A O 1
ATOM 1139 N N . ARG A 1 145 ? 27.150 -3.457 -8.489 1.00 58.91 145 ARG A N 1
ATOM 1140 C CA . ARG A 1 145 ? 26.850 -2.221 -7.737 1.00 58.91 145 ARG A CA 1
ATOM 1141 C C . ARG A 1 145 ? 27.658 -2.127 -6.452 1.00 58.91 145 ARG A C 1
ATOM 1143 O O . ARG A 1 145 ? 28.244 -1.085 -6.199 1.00 58.91 145 ARG A O 1
ATOM 1150 N N . LEU A 1 146 ? 27.756 -3.223 -5.697 1.00 59.81 146 LEU A N 1
ATOM 1151 C CA . LEU A 1 146 ? 28.587 -3.271 -4.488 1.00 59.81 146 LEU A CA 1
ATOM 1152 C C . LEU A 1 146 ? 30.067 -3.033 -4.818 1.00 59.81 146 LEU A C 1
ATOM 1154 O O . LEU A 1 146 ? 30.754 -2.314 -4.102 1.00 59.81 146 LEU A O 1
ATOM 1158 N N . ARG A 1 147 ? 30.549 -3.579 -5.939 1.00 59.06 147 ARG A N 1
ATOM 1159 C CA . ARG A 1 147 ? 31.897 -3.347 -6.468 1.00 59.06 147 ARG A CA 1
ATOM 1160 C C . ARG A 1 147 ? 32.059 -1.914 -6.956 1.00 59.06 147 ARG A C 1
ATOM 1162 O O . ARG A 1 147 ? 33.091 -1.322 -6.676 1.00 59.06 147 ARG A O 1
ATOM 1169 N N . ALA A 1 148 ? 31.077 -1.337 -7.649 1.00 59.53 148 ALA A N 1
ATOM 1170 C CA . ALA A 1 148 ? 31.138 0.061 -8.075 1.00 59.53 148 ALA A CA 1
ATOM 1171 C C . ALA A 1 148 ? 31.221 1.016 -6.873 1.00 59.53 148 ALA A C 1
ATOM 1173 O O . ALA A 1 148 ? 32.104 1.871 -6.861 1.00 59.53 148 ALA A O 1
ATOM 1174 N N . ASP A 1 149 ? 30.388 0.815 -5.849 1.00 62.53 149 ASP A N 1
ATOM 1175 C CA . ASP A 1 149 ? 30.400 1.602 -4.610 1.00 62.53 149 ASP A CA 1
ATOM 1176 C C . ASP A 1 149 ? 31.714 1.395 -3.834 1.00 62.53 149 ASP A C 1
ATOM 1178 O O . ASP A 1 149 ? 32.327 2.361 -3.383 1.00 62.53 149 ASP A O 1
ATOM 1182 N N . PHE A 1 150 ? 32.225 0.161 -3.769 1.00 62.44 150 PHE A N 1
ATOM 1183 C CA . PHE A 1 150 ? 33.527 -0.157 -3.171 1.00 62.44 150 PHE A CA 1
ATOM 1184 C C . PHE A 1 150 ? 34.706 0.488 -3.925 1.00 62.44 150 PHE A C 1
ATOM 1186 O O . PHE A 1 150 ? 35.605 1.063 -3.313 1.00 62.44 150 PHE A O 1
ATOM 1193 N N . HIS A 1 151 ? 34.708 0.450 -5.262 1.00 56.94 151 HIS A N 1
ATOM 1194 C CA . HIS A 1 151 ? 35.710 1.122 -6.099 1.00 56.94 151 HIS A CA 1
ATOM 1195 C C . HIS A 1 151 ? 35.582 2.648 -6.063 1.00 56.94 151 HIS A C 1
ATOM 1197 O O . HIS A 1 151 ? 36.548 3.356 -6.358 1.00 56.94 151 HIS A O 1
ATOM 1203 N N . HIS A 1 152 ? 34.399 3.175 -5.755 1.00 60.06 152 HIS A N 1
ATO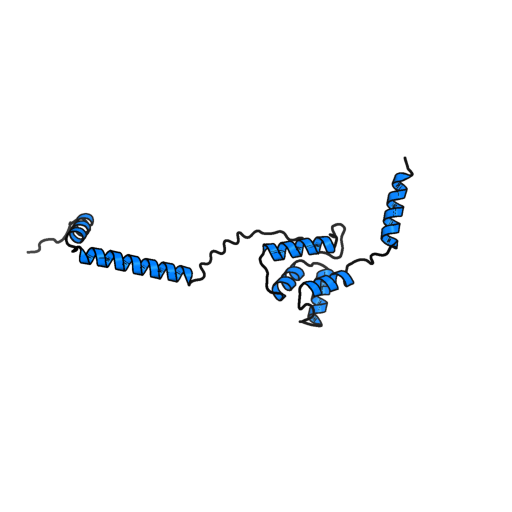M 1204 C CA . HIS A 1 152 ? 34.200 4.600 -5.543 1.00 60.06 152 HIS A CA 1
ATOM 1205 C C . HIS A 1 152 ? 34.753 5.014 -4.175 1.00 60.06 152 HIS A C 1
ATOM 1207 O O . HIS A 1 152 ? 35.572 5.923 -4.126 1.00 60.06 152 HIS A O 1
ATOM 1213 N N . ALA A 1 153 ? 34.431 4.277 -3.107 1.00 62.03 153 ALA A N 1
ATOM 1214 C CA . ALA A 1 153 ? 34.948 4.512 -1.758 1.00 62.03 153 ALA A CA 1
ATOM 1215 C C . ALA A 1 153 ? 36.484 4.440 -1.686 1.00 62.03 153 ALA A C 1
ATOM 1217 O O . ALA A 1 153 ? 37.114 5.327 -1.124 1.00 62.03 153 ALA A O 1
ATOM 1218 N N . ARG A 1 154 ? 37.106 3.452 -2.345 1.00 62.12 154 ARG A N 1
ATOM 1219 C CA . ARG A 1 154 ? 38.571 3.294 -2.347 1.00 62.12 154 ARG A CA 1
ATOM 1220 C C . ARG A 1 154 ? 39.323 4.425 -3.055 1.00 62.12 154 ARG A C 1
ATOM 1222 O O . ARG A 1 154 ? 40.484 4.648 -2.745 1.00 62.12 154 ARG A O 1
ATOM 1229 N N . ARG A 1 155 ? 38.694 5.126 -4.006 1.00 57.72 155 ARG A N 1
ATOM 1230 C CA . ARG A 1 155 ? 39.333 6.257 -4.704 1.00 57.72 155 ARG A CA 1
ATOM 1231 C C . ARG A 1 155 ? 39.485 7.492 -3.817 1.00 57.72 155 ARG A C 1
ATOM 1233 O O . ARG A 1 155 ? 40.402 8.260 -4.055 1.00 57.72 155 ARG A O 1
ATOM 1240 N N . PHE A 1 156 ? 38.646 7.644 -2.792 1.00 55.56 156 PHE A N 1
ATOM 1241 C CA . PHE A 1 156 ? 38.762 8.729 -1.811 1.00 55.56 156 PHE A CA 1
ATOM 1242 C C . PHE A 1 156 ? 39.780 8.441 -0.701 1.00 55.56 156 PHE A C 1
ATOM 1244 O O . PHE A 1 156 ? 40.138 9.349 0.034 1.00 55.56 156 PHE A O 1
ATOM 1251 N N . GLU A 1 157 ? 40.243 7.196 -0.576 1.00 53.50 157 GLU A N 1
ATOM 1252 C CA . GLU A 1 157 ? 41.199 6.774 0.458 1.00 53.50 157 GLU A CA 1
ATOM 1253 C C . GLU A 1 157 ? 42.651 6.742 -0.056 1.00 53.50 157 GLU A C 1
ATOM 1255 O O . GLU A 1 157 ? 43.578 6.487 0.702 1.00 53.50 157 GLU A O 1
ATOM 1260 N N . THR A 1 158 ? 42.861 6.999 -1.351 1.00 52.84 158 THR A N 1
ATOM 1261 C CA . THR A 1 158 ? 44.188 7.071 -1.993 1.00 52.84 158 THR A CA 1
ATOM 1262 C C . THR A 1 158 ? 44.624 8.488 -2.382 1.00 52.84 158 THR A C 1
ATOM 1264 O O . THR A 1 158 ? 45.679 8.624 -2.993 1.00 52.84 158 THR A O 1
ATOM 1267 N N . ASP A 1 159 ? 43.836 9.512 -2.041 1.00 51.84 159 ASP A N 1
ATOM 1268 C CA . ASP A 1 159 ? 44.121 10.933 -2.316 1.00 51.84 159 ASP A CA 1
ATOM 1269 C C . ASP A 1 159 ? 44.482 11.734 -1.035 1.00 51.84 159 ASP A C 1
ATOM 1271 O O . ASP A 1 159 ? 44.313 12.953 -1.010 1.00 51.84 159 ASP A O 1
ATOM 1275 N N . ASP A 1 160 ? 45.001 11.069 0.010 1.00 44.66 160 ASP A N 1
ATOM 1276 C CA . ASP A 1 160 ? 45.597 11.698 1.213 1.00 44.66 160 ASP A CA 1
ATOM 1277 C C . ASP A 1 160 ? 47.032 11.184 1.452 1.00 44.66 160 ASP A C 1
ATOM 1279 O O . ASP A 1 160 ? 47.246 9.949 1.357 1.00 44.66 160 ASP A O 1
#